Protein AF-A0A367RUY3-F1 (afdb_monomer_lite)

Sequence (70 aa):
MTISVFYNTSNESSDPHVMLDEETYSLIESIGNKLNIPTDQVLALAIERLRVAQATTDQLERQLIEILTG

Structure (mmCIF, N/CA/C/O backbone):
data_AF-A0A367RUY3-F1
#
_entry.id   AF-A0A367RUY3-F1
#
loop_
_atom_site.group_PDB
_atom_site.id
_atom_site.type_symbol
_atom_site.label_atom_id
_atom_site.label_alt_id
_atom_site.label_comp_id
_atom_site.label_asym_id
_atom_site.label_entity_id
_atom_site.label_seq_id
_atom_site.pdbx_PDB_ins_code
_atom_site.Cartn_x
_atom_site.Cartn_y
_atom_site.Cartn_z
_atom_site.occupancy
_atom_site.B_iso_or_equiv
_atom_site.auth_seq_id
_atom_site.auth_comp_id
_atom_site.auth_asym_id
_atom_site.auth_atom_id
_atom_site.pdbx_PDB_model_num
ATOM 1 N N . MET A 1 1 ? 6.797 -11.059 3.878 1.00 37.44 1 MET A N 1
ATOM 2 C CA . MET A 1 1 ? 7.420 -10.529 2.650 1.00 37.44 1 MET A CA 1
ATOM 3 C C . MET A 1 1 ? 7.933 -9.142 3.004 1.00 37.44 1 MET A C 1
ATOM 5 O O . MET A 1 1 ? 7.144 -8.351 3.504 1.00 37.44 1 MET A O 1
ATOM 9 N N . THR A 1 2 ? 9.242 -8.909 2.919 1.00 29.81 2 THR A N 1
ATOM 10 C CA . THR A 1 2 ? 9.892 -7.682 3.413 1.00 29.81 2 THR A CA 1
ATOM 11 C C . THR A 1 2 ? 10.257 -6.815 2.220 1.00 29.81 2 THR A C 1
ATOM 13 O O . THR A 1 2 ? 10.980 -7.274 1.341 1.00 29.81 2 THR A O 1
ATOM 16 N N . ILE A 1 3 ? 9.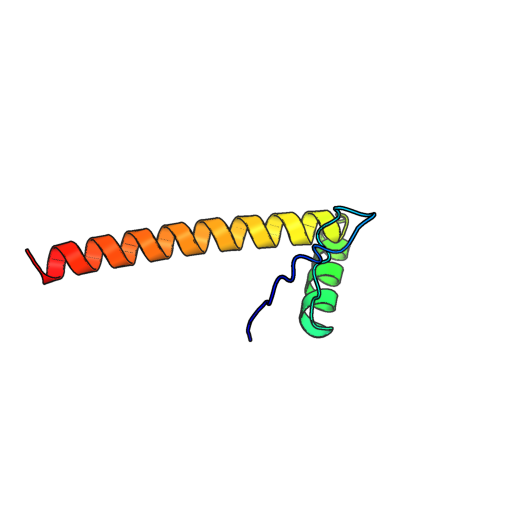766 -5.578 2.187 1.00 39.59 3 ILE A N 1
ATOM 17 C CA . ILE A 1 3 ? 10.204 -4.582 1.207 1.00 39.59 3 ILE A CA 1
ATOM 18 C C . ILE A 1 3 ? 11.531 -4.015 1.719 1.00 39.59 3 ILE A C 1
ATOM 20 O O . ILE A 1 3 ? 11.563 -3.353 2.755 1.00 39.59 3 ILE A O 1
ATOM 24 N N . SER A 1 4 ? 12.628 -4.304 1.020 1.00 40.69 4 SER A N 1
ATOM 25 C CA . SER A 1 4 ? 13.962 -3.790 1.347 1.00 40.69 4 SER A CA 1
ATOM 26 C C . SER A 1 4 ? 14.290 -2.609 0.436 1.00 40.69 4 SER A C 1
ATOM 28 O O . SER A 1 4 ? 14.447 -2.781 -0.770 1.00 40.69 4 SER A O 1
ATOM 30 N N . VAL A 1 5 ? 14.398 -1.406 1.004 1.00 50.91 5 VAL A N 1
ATOM 31 C CA . VAL A 1 5 ? 14.820 -0.194 0.283 1.00 50.91 5 VAL A CA 1
ATOM 32 C C . VAL A 1 5 ? 16.335 -0.047 0.428 1.00 50.91 5 VAL A C 1
ATOM 34 O O . VAL A 1 5 ? 16.829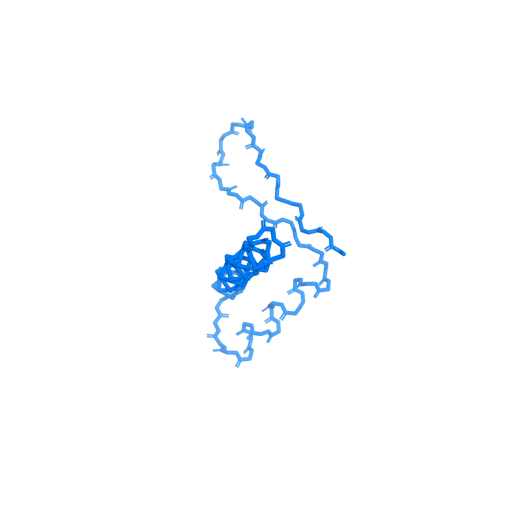 0.133 1.541 1.00 50.91 5 VAL A O 1
ATOM 37 N N . PHE A 1 6 ? 17.080 -0.130 -0.676 1.00 48.72 6 PHE A N 1
ATOM 38 C CA . PHE A 1 6 ? 18.532 0.072 -0.683 1.00 48.72 6 PHE A CA 1
ATOM 39 C C . PHE A 1 6 ? 18.868 1.476 -1.189 1.00 48.72 6 PHE A C 1
ATOM 41 O O . PHE A 1 6 ? 18.513 1.846 -2.304 1.00 48.72 6 PHE A O 1
ATOM 48 N N . TYR A 1 7 ? 19.596 2.249 -0.382 1.00 42.69 7 TYR A N 1
ATOM 49 C CA . TYR A 1 7 ? 20.210 3.497 -0.828 1.00 42.69 7 TYR A CA 1
ATOM 50 C C . TYR A 1 7 ? 21.563 3.161 -1.460 1.00 42.69 7 TYR A C 1
ATOM 52 O O . TYR A 1 7 ? 22.490 2.761 -0.756 1.00 42.69 7 TYR A O 1
ATOM 60 N N . ASN A 1 8 ? 21.688 3.299 -2.781 1.00 40.31 8 ASN A N 1
ATOM 61 C CA . ASN A 1 8 ? 22.995 3.234 -3.425 1.00 40.31 8 ASN A CA 1
ATOM 62 C C . ASN A 1 8 ? 23.719 4.565 -3.181 1.00 40.31 8 ASN A C 1
ATOM 64 O O . ASN A 1 8 ? 23.384 5.582 -3.780 1.00 40.31 8 ASN A O 1
ATOM 68 N N . THR A 1 9 ? 24.691 4.576 -2.272 1.00 46.88 9 THR A N 1
ATOM 69 C CA . THR A 1 9 ? 25.495 5.768 -1.953 1.00 46.88 9 THR A CA 1
ATOM 70 C C . THR A 1 9 ? 26.708 5.946 -2.873 1.00 46.88 9 THR A C 1
ATOM 72 O O . THR A 1 9 ? 27.548 6.806 -2.615 1.00 46.88 9 THR A O 1
ATOM 75 N N . SER A 1 10 ? 26.818 5.175 -3.959 1.00 47.59 10 SER A N 1
ATOM 76 C CA . SER A 1 10 ? 27.942 5.260 -4.898 1.00 47.59 10 SER A CA 1
ATOM 77 C C . SER A 1 10 ? 27.549 6.004 -6.180 1.00 47.59 10 SER A C 1
ATOM 79 O O . SER A 1 10 ? 27.201 5.378 -7.169 1.00 47.59 10 SER A O 1
ATOM 81 N N . ASN A 1 11 ? 27.629 7.337 -6.110 1.00 52.41 11 ASN A N 1
ATOM 82 C CA . ASN A 1 11 ? 27.906 8.309 -7.183 1.00 52.41 11 ASN A CA 1
ATOM 83 C C . ASN A 1 11 ? 27.080 8.278 -8.509 1.00 52.41 11 ASN A C 1
ATOM 85 O O . ASN A 1 11 ? 27.143 7.328 -9.277 1.00 52.41 11 ASN A O 1
ATOM 89 N N . GLU A 1 12 ? 26.453 9.429 -8.817 1.00 45.81 12 GLU A N 1
ATOM 90 C CA . GLU A 1 12 ? 25.938 9.926 -10.126 1.00 45.81 12 GLU A CA 1
ATOM 91 C C . GLU A 1 12 ? 24.474 9.713 -10.572 1.00 45.81 12 GLU A C 1
ATOM 93 O O . GLU A 1 12 ? 24.085 10.211 -11.625 1.00 45.81 12 GLU A O 1
ATOM 98 N N . SER A 1 13 ? 23.591 9.175 -9.737 1.00 48.75 13 SER A N 1
ATOM 99 C CA . SER A 1 13 ? 22.152 9.482 -9.831 1.00 48.75 13 SER A CA 1
ATOM 100 C C . SER A 1 13 ? 21.536 9.237 -8.463 1.00 48.75 13 SER A C 1
ATOM 102 O O . SER A 1 13 ? 21.457 8.112 -7.979 1.00 48.75 13 SER A O 1
ATOM 104 N N . SER A 1 14 ? 21.177 10.326 -7.789 1.00 48.66 14 SER A N 1
ATOM 105 C CA . SER A 1 14 ? 20.584 10.329 -6.448 1.00 48.66 14 SER A CA 1
ATOM 106 C C . SER A 1 14 ? 19.106 9.924 -6.475 1.00 48.66 14 SER A C 1
ATOM 108 O O . SER A 1 14 ? 18.326 10.412 -5.657 1.00 48.66 14 SER A O 1
ATOM 110 N N . ASP A 1 15 ? 18.709 9.079 -7.426 1.00 54.72 15 ASP A N 1
ATOM 111 C CA . ASP A 1 15 ? 17.335 8.630 -7.567 1.00 54.72 15 ASP A CA 1
ATOM 112 C C . ASP A 1 15 ? 17.149 7.341 -6.754 1.00 54.72 15 ASP A C 1
ATOM 114 O O . ASP A 1 15 ? 17.861 6.352 -6.961 1.00 54.72 15 ASP A O 1
ATOM 118 N N . PRO A 1 16 ? 16.233 7.321 -5.773 1.00 56.72 16 PRO A N 1
ATOM 119 C CA . PRO A 1 16 ? 15.971 6.122 -4.997 1.00 56.72 16 PRO A CA 1
ATOM 120 C C . PRO A 1 16 ? 15.414 5.030 -5.917 1.00 56.72 16 PRO A C 1
ATOM 122 O O . PRO A 1 16 ? 14.291 5.119 -6.410 1.00 56.72 16 PRO A O 1
ATOM 125 N N . HIS A 1 17 ? 16.193 3.972 -6.130 1.00 63.28 17 HIS A N 1
ATOM 126 C CA . HIS A 1 17 ? 15.736 2.801 -6.866 1.00 63.28 17 HIS A CA 1
ATOM 127 C C . HIS A 1 17 ? 14.934 1.884 -5.938 1.00 63.28 17 HIS A C 1
ATOM 129 O O . HIS A 1 17 ? 15.476 1.264 -5.022 1.00 63.28 17 HIS A O 1
ATOM 135 N N . VAL A 1 18 ? 13.628 1.788 -6.184 1.00 70.75 18 VAL A N 1
ATOM 136 C CA . VAL A 1 18 ? 12.745 0.849 -5.484 1.00 70.75 18 VAL A CA 1
ATOM 137 C C . VAL A 1 18 ? 12.720 -0.462 -6.261 1.0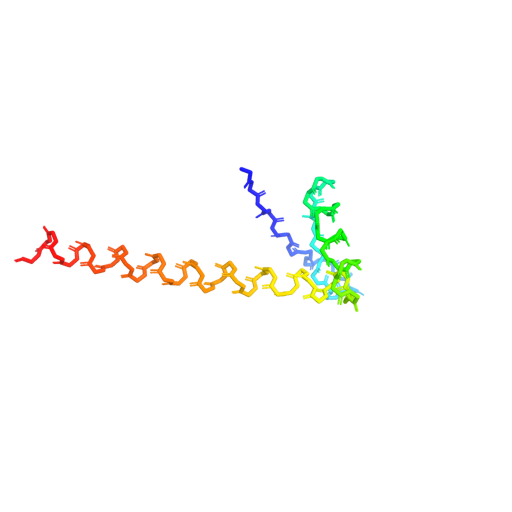0 70.75 18 VAL A C 1
ATOM 139 O O . VAL A 1 18 ? 12.244 -0.507 -7.393 1.00 70.75 18 VAL A O 1
ATOM 142 N N . MET A 1 19 ? 13.231 -1.532 -5.653 1.00 76.56 19 MET A N 1
ATOM 143 C CA . MET A 1 19 ? 13.069 -2.883 -6.186 1.00 76.56 19 MET A CA 1
ATOM 144 C C . MET A 1 19 ? 11.794 -3.499 -5.622 1.00 76.56 19 MET A C 1
ATOM 146 O O . MET A 1 19 ? 11.639 -3.625 -4.408 1.00 76.56 19 MET A O 1
ATOM 150 N N . LEU A 1 20 ? 10.887 -3.868 -6.519 1.00 79.62 20 LEU A N 1
ATOM 151 C CA . LEU A 1 20 ? 9.661 -4.589 -6.207 1.00 79.62 20 LEU A CA 1
ATOM 152 C C . LEU A 1 20 ? 9.786 -6.006 -6.753 1.00 79.62 20 LEU A C 1
ATOM 154 O O . LEU A 1 20 ? 10.395 -6.214 -7.804 1.00 79.62 20 LEU A O 1
ATOM 158 N N . ASP A 1 21 ? 9.210 -6.973 -6.051 1.00 87.56 21 ASP A N 1
ATOM 159 C CA . ASP A 1 21 ? 8.987 -8.285 -6.643 1.00 87.56 21 ASP A CA 1
ATOM 160 C C . ASP A 1 21 ? 7.950 -8.197 -7.778 1.00 87.56 21 ASP A C 1
ATOM 162 O O . ASP A 1 21 ? 7.161 -7.251 -7.873 1.00 87.56 21 ASP A O 1
ATOM 166 N N . GLU A 1 22 ? 7.981 -9.190 -8.665 1.00 85.19 22 GLU A N 1
ATOM 167 C CA . GLU A 1 22 ? 7.164 -9.233 -9.882 1.00 85.19 22 GLU A CA 1
ATOM 168 C C . GLU A 1 22 ? 5.655 -9.21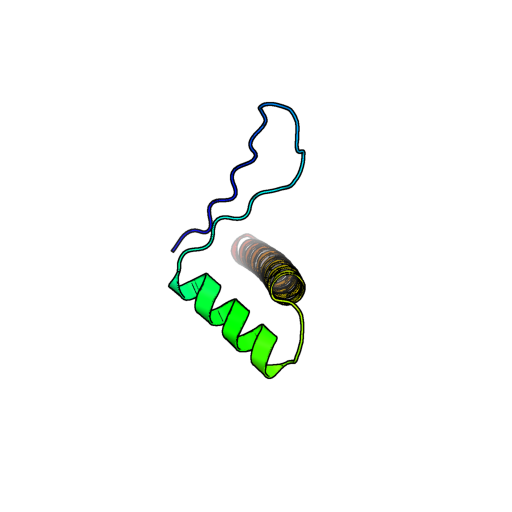3 -9.587 1.00 85.19 22 GLU A C 1
ATOM 170 O O . GLU A 1 22 ? 4.889 -8.567 -10.307 1.00 85.19 22 GLU A O 1
ATOM 175 N N . GLU A 1 23 ? 5.224 -9.864 -8.503 1.00 90.88 23 GLU A N 1
ATOM 176 C CA . GLU A 1 23 ? 3.818 -9.917 -8.092 1.00 90.88 23 GLU A CA 1
ATOM 177 C C . GLU A 1 23 ? 3.336 -8.537 -7.623 1.00 90.88 23 GLU A C 1
ATOM 179 O O . GLU A 1 23 ? 2.312 -8.031 -8.095 1.00 90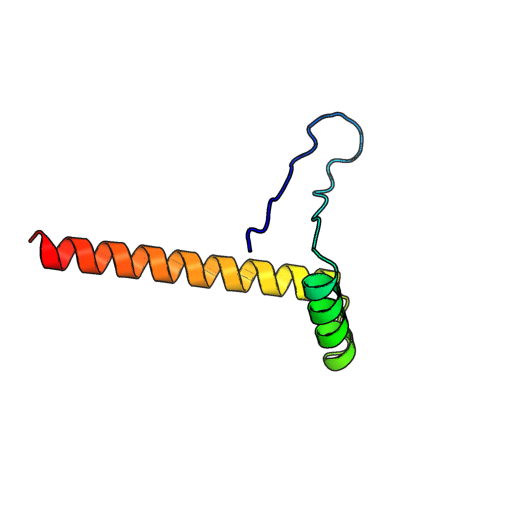.88 23 GLU A O 1
ATOM 184 N N . THR A 1 24 ? 4.114 -7.882 -6.760 1.00 86.50 24 THR A N 1
ATOM 185 C CA . THR A 1 24 ? 3.833 -6.531 -6.265 1.00 86.50 24 THR A CA 1
ATOM 186 C C . THR A 1 24 ? 3.832 -5.510 -7.400 1.00 86.50 24 THR A C 1
ATOM 188 O O . THR A 1 24 ? 2.930 -4.672 -7.471 1.00 86.50 24 THR A O 1
ATOM 191 N N . TYR A 1 25 ? 4.799 -5.585 -8.319 1.00 87.75 25 TYR A N 1
ATOM 192 C CA . TYR A 1 25 ? 4.837 -4.706 -9.489 1.00 87.75 25 TYR A CA 1
ATOM 193 C C . TYR A 1 25 ? 3.587 -4.880 -10.361 1.00 87.75 25 TYR A C 1
ATOM 195 O O . TYR A 1 25 ? 2.918 -3.894 -10.675 1.00 87.75 25 TYR A O 1
ATOM 203 N N . SER A 1 26 ? 3.222 -6.128 -10.672 1.00 91.12 26 SER A N 1
ATOM 204 C CA . SER A 1 26 ? 2.039 -6.453 -11.482 1.00 91.12 26 SER A CA 1
ATOM 205 C C . SER A 1 26 ? 0.748 -5.922 -10.855 1.00 91.12 26 SER A C 1
ATOM 207 O O . SER A 1 26 ? -0.152 -5.443 -11.551 1.00 91.12 26 SER A O 1
ATOM 209 N N . LEU A 1 27 ? 0.646 -5.967 -9.524 1.00 91.50 27 LEU A N 1
ATOM 210 C CA . LEU A 1 27 ? -0.494 -5.413 -8.800 1.00 91.50 27 LEU A CA 1
ATOM 211 C C . LEU A 1 27 ? -0.563 -3.884 -8.928 1.00 91.50 27 LEU A C 1
ATOM 213 O O . LEU A 1 27 ? -1.631 -3.346 -9.231 1.00 91.50 27 LEU A O 1
ATOM 217 N N . ILE A 1 28 ? 0.556 -3.186 -8.713 1.00 90.44 28 ILE A N 1
ATOM 218 C CA . ILE A 1 28 ? 0.631 -1.719 -8.809 1.00 90.44 28 ILE A CA 1
ATOM 219 C C . ILE A 1 28 ? 0.313 -1.265 -10.237 1.00 90.44 28 ILE A C 1
ATOM 221 O O . ILE A 1 28 ? -0.486 -0.346 -10.421 1.00 90.44 28 ILE A O 1
ATOM 225 N N . GLU A 1 29 ? 0.862 -1.944 -11.242 1.00 92.25 29 GLU A N 1
ATOM 226 C CA . GLU A 1 29 ? 0.572 -1.680 -12.652 1.00 92.25 29 GLU A CA 1
ATOM 227 C C . GLU A 1 29 ? -0.916 -1.905 -12.975 1.00 92.25 29 GLU A C 1
ATOM 229 O O . GLU A 1 29 ? -1.561 -1.052 -13.589 1.00 92.25 29 GLU A O 1
ATOM 234 N N . SER A 1 30 ? -1.512 -3.006 -12.500 1.00 94.69 30 SER A N 1
ATOM 235 C CA . SER A 1 30 ? -2.945 -3.287 -12.678 1.00 94.69 30 SER A CA 1
ATOM 236 C C . SER A 1 30 ? -3.833 -2.194 -12.072 1.00 94.69 30 SER A C 1
ATOM 238 O O . SER A 1 30 ? -4.839 -1.798 -12.669 1.00 94.69 30 SER A O 1
ATOM 240 N N . ILE A 1 31 ? -3.466 -1.683 -10.894 1.00 91.69 31 ILE A N 1
ATOM 241 C CA . ILE A 1 31 ? -4.176 -0.584 -10.228 1.00 91.69 31 ILE A CA 1
ATOM 242 C C . ILE A 1 31 ? -4.025 0.714 -11.026 1.00 91.69 31 ILE A C 1
ATOM 244 O O . ILE A 1 31 ? -5.029 1.389 -11.263 1.00 91.69 31 ILE A O 1
ATOM 248 N N . GLY A 1 32 ? -2.811 1.037 -11.481 1.00 93.75 32 GLY A N 1
ATOM 249 C CA . GLY A 1 32 ? -2.547 2.207 -12.323 1.00 93.75 32 GLY A CA 1
ATOM 250 C C . GLY A 1 32 ? -3.377 2.191 -13.599 1.00 93.75 32 GLY A C 1
ATOM 251 O O . GLY A 1 32 ? -4.083 3.155 -13.891 1.00 93.75 32 GLY A O 1
ATOM 252 N 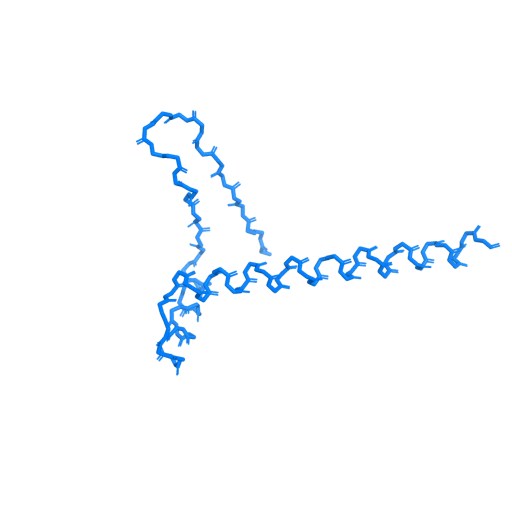N . ASN A 1 33 ? -3.421 1.045 -14.278 1.00 93.75 33 ASN A N 1
ATOM 253 C CA . ASN A 1 33 ? -4.235 0.846 -15.475 1.00 93.75 33 ASN A CA 1
ATOM 254 C C . ASN A 1 33 ? -5.738 1.023 -15.205 1.00 93.75 33 ASN A C 1
ATOM 256 O O . ASN A 1 33 ? -6.432 1.668 -15.989 1.00 93.75 33 ASN A O 1
ATOM 260 N N . LYS A 1 34 ? -6.260 0.498 -14.088 1.00 94.75 34 LYS A N 1
ATOM 261 C CA . LYS A 1 34 ? -7.683 0.648 -13.718 1.00 94.75 34 LYS A CA 1
ATOM 262 C C . LYS A 1 34 ? -8.069 2.086 -13.390 1.00 94.75 34 LYS A C 1
ATOM 264 O O . LYS A 1 34 ? -9.193 2.491 -13.675 1.00 94.75 34 LYS A O 1
ATOM 269 N N . LEU A 1 35 ? -7.166 2.828 -12.757 1.00 92.19 35 LEU A N 1
ATOM 270 C CA . LEU A 1 35 ? -7.402 4.212 -12.346 1.00 92.19 35 LEU A CA 1
ATOM 271 C C . LEU A 1 35 ? -6.968 5.228 -13.410 1.00 92.19 35 LEU A C 1
ATOM 273 O O . LEU A 1 35 ? -7.228 6.415 -13.241 1.00 92.19 35 LEU A O 1
ATOM 277 N N . ASN A 1 36 ? -6.350 4.767 -14.503 1.00 94.56 36 ASN A N 1
ATOM 278 C CA . ASN A 1 36 ? -5.715 5.594 -15.526 1.00 94.56 36 ASN A CA 1
ATOM 279 C C . ASN A 1 36 ? -4.693 6.581 -14.926 1.00 94.56 36 ASN A C 1
ATOM 281 O O . ASN A 1 36 ? -4.678 7.769 -15.253 1.00 94.56 36 ASN A O 1
ATOM 285 N N . ILE A 1 37 ? -3.868 6.082 -14.005 1.00 93.81 37 ILE A N 1
ATOM 286 C CA . ILE A 1 37 ? -2.835 6.837 -13.291 1.00 93.81 37 ILE A CA 1
ATOM 287 C C . ILE A 1 37 ? -1.480 6.142 -13.507 1.00 93.81 37 ILE A C 1
ATOM 289 O O . ILE A 1 37 ? -1.424 4.911 -13.474 1.00 93.81 37 ILE A O 1
ATOM 293 N N . PRO A 1 38 ? -0.385 6.899 -13.694 1.00 91.88 38 PRO A N 1
ATOM 294 C CA . PRO A 1 38 ? 0.964 6.346 -13.788 1.00 91.88 38 PRO A CA 1
ATOM 295 C C . PRO A 1 38 ? 1.372 5.457 -12.595 1.00 91.88 38 PRO A C 1
ATOM 297 O O . PRO A 1 38 ? 1.078 5.762 -11.438 1.00 91.88 38 PRO A O 1
ATOM 300 N N . THR A 1 39 ? 2.075 4.355 -12.877 1.00 86.00 39 THR A N 1
ATOM 301 C CA . THR A 1 39 ? 2.508 3.341 -11.893 1.00 86.00 39 THR A CA 1
ATOM 302 C C . THR A 1 39 ? 3.343 3.931 -10.747 1.00 86.00 39 THR A C 1
ATOM 304 O O . THR A 1 39 ? 3.205 3.509 -9.601 1.00 86.00 39 THR A O 1
ATOM 307 N N . ASP A 1 40 ? 4.169 4.940 -11.022 1.00 85.44 40 ASP A N 1
ATOM 308 C CA . ASP A 1 40 ? 4.966 5.682 -10.036 1.00 85.44 40 ASP A CA 1
ATOM 309 C C . ASP A 1 40 ? 4.093 6.463 -9.040 1.00 85.44 40 ASP A C 1
ATOM 311 O O . ASP A 1 40 ? 4.367 6.456 -7.839 1.00 85.44 40 ASP A O 1
ATOM 315 N N . GLN A 1 41 ? 2.996 7.068 -9.499 1.00 88.06 41 GLN A N 1
ATOM 316 C CA . GLN A 1 41 ? 2.035 7.741 -8.619 1.00 88.06 41 GLN A CA 1
ATOM 317 C C . GLN A 1 41 ? 1.261 6.741 -7.754 1.00 88.06 41 GLN A C 1
ATOM 319 O O . GLN A 1 41 ? 0.995 7.013 -6.581 1.00 88.06 41 GLN A O 1
ATOM 324 N N . VAL A 1 42 ? 0.931 5.567 -8.300 1.00 90.38 42 VAL A N 1
ATOM 325 C CA . VAL A 1 42 ? 0.313 4.481 -7.521 1.00 90.38 42 VAL A CA 1
ATOM 326 C C . VAL A 1 42 ? 1.274 3.975 -6.448 1.00 90.38 42 VAL A C 1
ATOM 328 O O . VAL A 1 42 ? 0.864 3.795 -5.301 1.00 90.38 42 VAL A O 1
ATOM 331 N N . LEU A 1 43 ? 2.554 3.803 -6.785 1.00 87.50 43 LEU A N 1
ATOM 332 C CA . LEU A 1 43 ? 3.590 3.423 -5.829 1.00 87.50 43 LEU A CA 1
ATOM 333 C C . LEU A 1 43 ? 3.757 4.483 -4.730 1.00 87.50 43 LEU A C 1
ATOM 335 O O . LEU A 1 43 ? 3.769 4.137 -3.549 1.00 87.50 43 LEU A O 1
ATOM 339 N N . ALA A 1 44 ? 3.815 5.767 -5.089 1.00 87.25 44 ALA A N 1
ATOM 340 C CA . ALA A 1 44 ? 3.897 6.861 -4.121 1.00 87.25 44 ALA A CA 1
ATOM 341 C C . ALA A 1 44 ? 2.694 6.866 -3.162 1.00 87.25 44 ALA A C 1
ATOM 343 O O . ALA A 1 44 ? 2.861 6.981 -1.945 1.00 87.25 44 ALA A O 1
ATOM 344 N N . LEU A 1 45 ? 1.483 6.667 -3.691 1.00 87.56 45 LEU A N 1
ATOM 345 C CA . LEU A 1 45 ? 0.268 6.570 -2.885 1.00 87.56 45 LEU A CA 1
ATOM 346 C C . LEU A 1 45 ? 0.292 5.350 -1.953 1.00 87.56 45 LEU A C 1
ATOM 348 O O . LEU A 1 45 ? -0.117 5.456 -0.796 1.00 87.56 45 LEU A O 1
ATOM 352 N N . ALA A 1 46 ? 0.769 4.202 -2.434 1.00 86.12 46 ALA A N 1
ATOM 353 C CA . ALA A 1 46 ? 0.894 2.991 -1.628 1.00 86.12 46 ALA A CA 1
ATOM 354 C C . ALA A 1 46 ? 1.876 3.188 -0.461 1.00 86.12 46 ALA A C 1
ATOM 356 O O . ALA A 1 46 ? 1.557 2.829 0.675 1.00 86.12 46 ALA A O 1
ATOM 357 N N . ILE A 1 47 ? 3.026 3.818 -0.714 1.00 86.19 47 ILE A N 1
ATOM 358 C CA . ILE A 1 47 ? 4.022 4.146 0.316 1.00 86.19 47 ILE A CA 1
ATOM 359 C C . ILE A 1 47 ? 3.421 5.078 1.373 1.00 86.19 47 ILE A C 1
ATOM 361 O O . ILE A 1 47 ? 3.550 4.814 2.569 1.00 86.19 47 ILE A O 1
ATOM 365 N N . GLU A 1 48 ? 2.719 6.131 0.953 1.00 87.00 48 GLU A N 1
ATOM 366 C CA . GLU A 1 48 ? 2.094 7.073 1.886 1.00 87.00 48 GLU A CA 1
ATOM 367 C C . GLU A 1 48 ? 1.043 6.383 2.770 1.00 87.00 48 GLU A C 1
ATOM 369 O O . GLU A 1 48 ? 1.010 6.568 3.988 1.00 87.00 48 GLU A O 1
ATOM 374 N N . ARG A 1 49 ? 0.220 5.505 2.185 1.00 83.38 49 ARG A N 1
ATOM 375 C CA . ARG A 1 49 ? -0.771 4.718 2.936 1.00 83.38 49 ARG A CA 1
ATOM 376 C C . ARG A 1 49 ? -0.122 3.798 3.966 1.00 83.38 49 ARG A C 1
ATOM 378 O O . ARG A 1 49 ? -0.617 3.720 5.091 1.00 83.38 49 ARG A O 1
ATOM 385 N N . LEU A 1 50 ? 0.975 3.133 3.608 1.00 83.12 50 LEU A N 1
ATOM 386 C CA . LEU A 1 50 ? 1.730 2.288 4.535 1.00 83.12 50 LEU A CA 1
ATOM 387 C C . LEU A 1 50 ? 2.318 3.106 5.688 1.00 83.12 50 LEU A C 1
ATOM 389 O O . LEU A 1 50 ? 2.224 2.682 6.838 1.00 83.12 50 LEU A O 1
ATOM 393 N N . ARG A 1 51 ? 2.849 4.300 5.407 1.00 80.38 51 ARG A N 1
ATOM 394 C CA . ARG A 1 51 ? 3.400 5.198 6.429 1.00 80.38 51 ARG A CA 1
ATOM 395 C C . ARG A 1 51 ? 2.350 5.616 7.459 1.00 80.38 51 ARG A C 1
ATOM 397 O O . ARG A 1 51 ? 2.615 5.573 8.658 1.00 80.38 51 ARG A O 1
ATOM 404 N N . VAL A 1 52 ? 1.153 5.985 7.005 1.00 83.12 52 VAL A N 1
ATOM 405 C CA . VAL A 1 52 ? 0.038 6.349 7.897 1.00 83.12 52 VAL A CA 1
ATOM 406 C C . VAL A 1 52 ? -0.420 5.148 8.728 1.00 83.12 52 VAL A C 1
ATOM 408 O O . VAL A 1 52 ? -0.662 5.285 9.930 1.00 83.12 52 VAL A O 1
ATOM 411 N N . ALA A 1 53 ? -0.517 3.966 8.116 1.00 81.75 53 ALA A N 1
ATOM 412 C CA . ALA A 1 53 ? -0.895 2.744 8.821 1.00 81.75 53 ALA A CA 1
ATOM 413 C C . ALA A 1 53 ? 0.120 2.375 9.917 1.00 81.75 53 ALA A C 1
ATOM 415 O O . ALA A 1 53 ? -0.282 2.038 11.031 1.00 81.75 53 ALA A O 1
ATOM 416 N N . GLN A 1 54 ? 1.421 2.502 9.636 1.00 83.94 54 GLN A N 1
ATOM 417 C CA . GLN A 1 54 ? 2.486 2.299 10.623 1.00 83.94 54 GLN A CA 1
ATOM 418 C C . GLN A 1 54 ? 2.383 3.301 11.771 1.00 83.94 54 GLN A C 1
ATOM 420 O O . GLN A 1 54 ? 2.288 2.887 12.919 1.00 83.94 54 GLN A O 1
ATOM 425 N N . ALA A 1 55 ? 2.275 4.600 11.475 1.00 83.69 55 ALA A N 1
ATOM 426 C CA . ALA A 1 55 ? 2.139 5.626 12.510 1.00 83.69 55 ALA A CA 1
ATOM 427 C C . ALA A 1 55 ? 0.916 5.393 13.417 1.00 83.69 55 ALA A C 1
ATOM 429 O O . ALA A 1 55 ? 0.982 5.601 14.627 1.00 83.69 55 ALA A O 1
ATOM 430 N N . THR A 1 56 ? -0.193 4.925 12.837 1.00 84.06 56 THR A N 1
ATOM 431 C CA . THR A 1 56 ? -1.405 4.575 13.591 1.00 84.06 56 THR A CA 1
ATOM 432 C C . THR A 1 56 ? -1.178 3.345 14.474 1.00 84.06 56 THR A C 1
ATOM 434 O O . THR A 1 56 ? -1.602 3.336 15.627 1.00 84.06 56 THR A O 1
ATOM 437 N N . THR A 1 57 ? -0.493 2.324 13.954 1.00 87.44 57 THR A N 1
ATOM 438 C CA . THR A 1 57 ? -0.155 1.102 14.704 1.00 87.44 57 THR A CA 1
ATOM 439 C C . THR A 1 57 ? 0.759 1.433 15.881 1.00 87.44 57 THR A C 1
ATOM 441 O O . THR A 1 57 ? 0.429 1.091 17.012 1.00 87.44 57 THR A O 1
ATOM 444 N N . ASP A 1 58 ? 1.823 2.202 15.648 1.00 87.44 58 ASP A N 1
ATOM 445 C CA . ASP A 1 58 ? 2.760 2.645 16.686 1.00 87.44 58 ASP A CA 1
ATOM 446 C C . ASP A 1 58 ? 2.049 3.443 17.789 1.00 87.44 58 ASP A C 1
ATOM 448 O O . ASP A 1 58 ? 2.344 3.298 18.978 1.00 87.44 58 ASP A O 1
ATOM 452 N N . GLN A 1 59 ? 1.100 4.306 17.411 1.00 87.62 59 GLN A N 1
ATOM 453 C CA . GLN A 1 59 ? 0.308 5.073 18.369 1.00 87.62 59 GLN A CA 1
ATOM 454 C C . GLN A 1 59 ? -0.581 4.159 19.221 1.00 87.62 59 GLN A C 1
ATOM 456 O O . GLN A 1 59 ? -0.647 4.341 20.438 1.00 87.62 59 GLN A O 1
ATOM 461 N N . LEU A 1 60 ? -1.249 3.183 18.604 1.00 87.25 60 LEU A N 1
ATOM 462 C CA . LEU A 1 60 ? -2.089 2.218 19.316 1.00 87.25 60 LEU A CA 1
ATOM 463 C C . LEU A 1 60 ? -1.263 1.346 20.265 1.00 87.25 60 LEU A C 1
ATOM 465 O O . LEU A 1 60 ? -1.667 1.139 21.407 1.00 87.25 60 LEU A O 1
ATOM 469 N N . GLU A 1 61 ? -0.092 0.879 19.831 1.00 90.12 61 GLU A N 1
ATOM 470 C CA . GLU A 1 61 ? 0.827 0.116 20.679 1.00 90.12 61 GLU A CA 1
ATOM 471 C C . GLU A 1 61 ? 1.260 0.923 21.907 1.00 90.12 61 GLU A C 1
ATOM 473 O O . GLU A 1 61 ? 1.206 0.413 23.027 1.00 90.12 61 GLU A O 1
ATOM 478 N N . ARG A 1 62 ? 1.609 2.205 21.731 1.00 87.62 62 ARG A N 1
ATOM 479 C CA . ARG A 1 62 ? 1.949 3.094 22.854 1.00 87.62 62 ARG A CA 1
ATOM 480 C C . ARG A 1 62 ? 0.790 3.254 23.834 1.00 87.62 62 ARG A C 1
ATOM 482 O O . ARG A 1 62 ? 0.998 3.100 25.033 1.00 87.62 62 ARG A O 1
ATOM 489 N N . GLN A 1 63 ? -0.423 3.496 23.335 1.00 88.12 63 GLN A N 1
ATOM 490 C CA . GLN A 1 63 ? -1.613 3.623 24.183 1.00 88.12 63 GLN A CA 1
ATOM 491 C C . GLN A 1 63 ? -1.901 2.338 24.970 1.00 88.12 63 GLN A C 1
ATOM 493 O O . GLN A 1 63 ? -2.254 2.397 26.145 1.00 88.12 63 GLN A O 1
ATOM 498 N N . LEU A 1 64 ? -1.728 1.169 24.349 1.00 88.12 64 LEU A N 1
ATOM 499 C CA . LEU A 1 64 ? -1.901 -0.116 25.026 1.00 88.12 64 LEU A CA 1
ATOM 500 C C . LEU A 1 64 ? -0.850 -0.333 26.120 1.00 88.12 64 LEU A C 1
ATOM 502 O O . LEU A 1 64 ? -1.198 -0.792 27.206 1.00 88.12 64 LEU A O 1
ATOM 506 N N . ILE A 1 65 ? 0.413 0.018 25.866 1.00 90.38 65 ILE A N 1
ATOM 507 C CA . ILE A 1 65 ? 1.482 -0.079 26.871 1.00 90.38 65 ILE A CA 1
ATOM 508 C C . ILE A 1 65 ? 1.181 0.827 28.070 1.00 90.38 65 ILE A C 1
ATOM 510 O O . ILE A 1 65 ? 1.311 0.378 29.208 1.00 90.38 65 ILE A O 1
ATOM 514 N N . GLU A 1 66 ? 0.743 2.065 27.837 1.00 89.06 66 GLU A N 1
ATOM 515 C CA . GLU A 1 66 ? 0.361 3.000 28.905 1.00 89.06 66 GLU A CA 1
ATOM 516 C C . GLU A 1 66 ? -0.783 2.450 29.771 1.00 89.06 66 GLU A C 1
ATOM 518 O O . GLU A 1 66 ? -0.704 2.522 30.994 1.00 89.06 66 GLU A O 1
ATOM 523 N N . ILE A 1 67 ? -1.802 1.824 29.169 1.00 87.38 67 ILE A N 1
ATOM 524 C CA . ILE A 1 67 ? -2.913 1.190 29.906 1.00 87.38 67 ILE A CA 1
ATOM 525 C C . ILE A 1 67 ? -2.446 -0.020 30.730 1.00 87.38 67 ILE A C 1
ATOM 527 O O . ILE A 1 67 ? -2.977 -0.270 31.807 1.00 87.38 67 ILE A O 1
ATOM 531 N N . LEU A 1 68 ? -1.497 -0.809 30.220 1.00 81.19 68 LEU A N 1
ATOM 532 C CA . LEU A 1 68 ? -1.039 -2.041 30.876 1.00 81.19 68 LEU A CA 1
ATOM 533 C C . LEU A 1 68 ? 0.005 -1.801 31.977 1.00 81.19 68 LEU A C 1
ATOM 535 O O . LEU A 1 68 ? 0.263 -2.708 32.769 1.00 81.19 68 LEU A O 1
ATOM 539 N N . THR A 1 69 ? 0.635 -0.624 32.003 1.00 84.75 69 THR A N 1
ATOM 540 C CA . THR A 1 69 ? 1.725 -0.290 32.939 1.00 84.75 69 THR A CA 1
ATOM 541 C C . THR A 1 69 ? 1.394 0.837 33.921 1.00 84.75 69 THR A C 1
ATOM 543 O O . THR A 1 69 ? 2.177 1.047 34.850 1.00 84.75 69 THR A O 1
ATOM 546 N N . GLY A 1 70 ? 0.263 1.532 33.743 1.00 63.75 70 GLY A N 1
ATOM 547 C CA . GLY A 1 70 ? -0.294 2.517 34.683 1.00 63.75 70 GLY A CA 1
ATOM 548 C C . GLY A 1 70 ? -1.351 1.923 35.603 1.00 63.75 70 GLY A C 1
ATOM 549 O O . GLY A 1 70 ? -1.329 2.278 36.802 1.00 63.75 70 GLY A O 1
#

Foldseek 3Di:
DDQDFDQPPDDDDRDGDGDDPPVVQVVLVVVCVVVVHDSVVSVVVVVVVVVVVVVVVVVVVVVVVVVVPD

Secondary structure (DSSP, 8-state):
---------SSS---------HHHHHHHHHHHHHHT--HHHHHHHHHHHHHHHHHHHHHHHHHHHHHHH-

pLDDT: mean 77.16, std 18.3, range [29.81, 94.75]

Radius of gyration: 16.99 Å; chains: 1; bounding box: 36×21×50 Å

Organism: NCBI:txid1356359